Protein AF-A0A1B6BGF0-F1 (afdb_monomer)

Structure (mmCIF, N/CA/C/O backbone):
data_AF-A0A1B6BGF0-F1
#
_entry.id   AF-A0A1B6BGF0-F1
#
loop_
_atom_site.group_PDB
_atom_site.id
_atom_site.type_symbol
_atom_site.label_atom_id
_atom_site.label_alt_id
_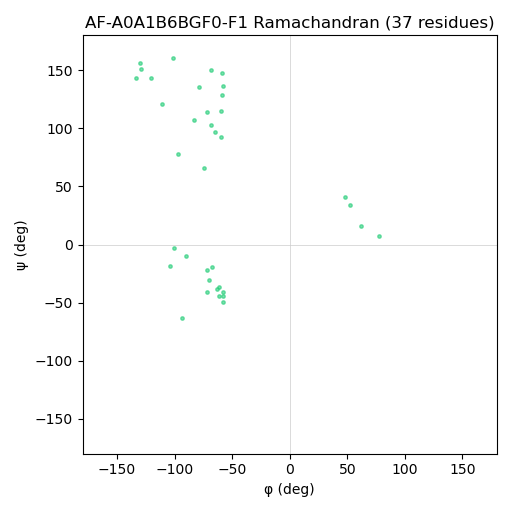atom_site.label_comp_id
_atom_site.label_asym_id
_atom_site.label_entity_id
_atom_site.label_seq_id
_atom_site.pdbx_PDB_ins_code
_atom_site.Cartn_x
_atom_site.Cartn_y
_atom_site.Cartn_z
_atom_site.occupancy
_atom_site.B_iso_or_equiv
_atom_site.auth_seq_id
_atom_site.auth_comp_id
_atom_site.auth_asym_id
_atom_site.auth_atom_id
_atom_site.pdbx_PDB_model_num
ATOM 1 N N . MET A 1 1 ? 16.855 7.431 -25.810 1.00 43.00 1 MET A N 1
ATOM 2 C CA . MET A 1 1 ? 15.822 8.021 -24.929 1.00 43.00 1 MET A CA 1
ATOM 3 C C . MET A 1 1 ? 15.892 7.303 -23.584 1.00 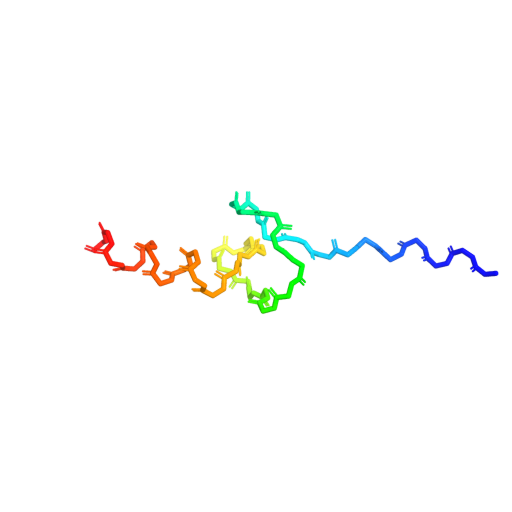43.00 1 MET A C 1
ATOM 5 O O . MET A 1 1 ? 15.563 6.129 -23.538 1.00 43.00 1 MET A O 1
ATOM 9 N N . LYS A 1 2 ? 16.408 7.926 -22.514 1.00 45.69 2 LYS A N 1
ATOM 10 C CA . LYS A 1 2 ? 16.325 7.355 -21.155 1.00 45.69 2 LYS A CA 1
ATOM 11 C C . LYS A 1 2 ? 15.130 8.003 -20.461 1.00 45.69 2 LYS A C 1
ATOM 13 O O . LYS A 1 2 ? 15.292 8.954 -19.706 1.00 45.69 2 LYS A O 1
ATOM 18 N N . THR A 1 3 ? 13.921 7.551 -20.784 1.00 47.97 3 THR A N 1
ATOM 19 C CA . THR A 1 3 ? 12.737 7.869 -19.978 1.00 47.97 3 THR A CA 1
ATOM 20 C C . THR A 1 3 ? 12.938 7.214 -18.619 1.00 47.97 3 THR A C 1
ATOM 22 O O . THR A 1 3 ? 12.740 6.014 -18.452 1.00 47.97 3 THR A O 1
ATOM 25 N N . ASN A 1 4 ? 13.425 8.002 -17.663 1.00 52.19 4 ASN A N 1
ATOM 26 C CA . ASN A 1 4 ? 13.580 7.632 -16.262 1.00 52.19 4 ASN A CA 1
ATOM 27 C C . ASN A 1 4 ? 12.178 7.636 -15.627 1.00 52.19 4 ASN A C 1
ATOM 29 O O . ASN A 1 4 ? 11.822 8.510 -14.839 1.00 52.19 4 ASN A O 1
ATOM 33 N N . SER A 1 5 ? 11.329 6.712 -16.075 1.00 57.59 5 SER A N 1
ATOM 34 C CA . SER A 1 5 ? 9.987 6.528 -15.543 1.00 57.59 5 SER A CA 1
ATOM 35 C C . SER A 1 5 ? 10.150 6.001 -14.125 1.00 57.59 5 SER A C 1
ATOM 37 O O . SER A 1 5 ? 10.494 4.836 -13.935 1.00 57.59 5 SER A O 1
ATOM 39 N N . LYS A 1 6 ? 9.969 6.864 -13.116 1.00 67.00 6 LYS A N 1
ATOM 40 C CA . LYS A 1 6 ? 9.823 6.436 -11.721 1.00 67.00 6 LYS A CA 1
ATOM 41 C C . LYS A 1 6 ? 8.605 5.517 -11.671 1.00 67.00 6 LYS A C 1
ATOM 43 O O . LYS A 1 6 ? 7.479 5.993 -11.582 1.00 67.00 6 LYS A O 1
ATOM 48 N N . VAL A 1 7 ? 8.836 4.214 -11.811 1.00 73.81 7 VAL A N 1
ATOM 49 C CA . VAL A 1 7 ? 7.795 3.197 -11.678 1.00 73.81 7 VAL A CA 1
ATOM 50 C C . VAL A 1 7 ? 7.252 3.348 -10.265 1.00 73.81 7 VAL A C 1
ATOM 52 O O . VAL A 1 7 ? 8.002 3.196 -9.297 1.00 73.81 7 VAL A O 1
ATOM 55 N N . ALA A 1 8 ? 5.985 3.744 -10.147 1.00 81.38 8 ALA A N 1
ATOM 56 C CA . ALA A 1 8 ? 5.315 3.757 -8.859 1.00 81.38 8 ALA A CA 1
ATOM 57 C C . ALA A 1 8 ? 5.368 2.332 -8.296 1.00 81.38 8 ALA A C 1
ATOM 59 O O . ALA A 1 8 ? 5.181 1.373 -9.040 1.00 81.38 8 ALA A O 1
ATOM 60 N N . VAL A 1 9 ? 5.677 2.199 -7.008 1.00 91.62 9 VAL A N 1
ATOM 61 C CA . VAL A 1 9 ? 5.716 0.909 -6.308 1.00 91.62 9 VAL A CA 1
ATOM 62 C C . VAL A 1 9 ? 4.901 1.004 -5.031 1.00 91.62 9 VAL A C 1
ATOM 64 O O . VAL A 1 9 ? 4.802 2.076 -4.428 1.00 91.62 9 VAL A O 1
ATOM 67 N N . CYS A 1 10 ? 4.332 -0.117 -4.604 1.00 92.69 10 CYS A N 1
ATOM 68 C CA . CYS A 1 10 ? 3.632 -0.223 -3.340 1.00 92.69 10 CYS A CA 1
ATOM 69 C C . CYS A 1 10 ? 4.588 0.131 -2.203 1.00 92.69 10 CYS A C 1
ATOM 71 O O . CYS A 1 10 ? 5.666 -0.449 -2.082 1.00 92.69 10 CYS A O 1
ATOM 73 N N . LYS A 1 11 ? 4.187 1.039 -1.315 1.00 90.06 11 LYS A N 1
ATOM 74 C CA . LYS A 1 11 ? 5.026 1.424 -0.174 1.00 90.06 11 LYS A CA 1
ATOM 75 C C . LYS A 1 11 ? 5.213 0.307 0.867 1.00 90.06 11 LYS A C 1
ATOM 77 O O . LYS A 1 11 ? 6.153 0.382 1.650 1.00 90.06 11 LYS A O 1
ATOM 82 N N . ILE A 1 12 ? 4.344 -0.706 0.867 1.00 90.31 12 ILE A N 1
ATOM 83 C CA . ILE A 1 12 ? 4.337 -1.803 1.847 1.00 90.31 12 ILE A CA 1
ATOM 84 C C . ILE A 1 12 ? 5.145 -2.998 1.332 1.00 90.31 12 ILE A C 1
ATOM 86 O O . ILE A 1 12 ? 6.179 -3.330 1.900 1.00 90.31 12 ILE A O 1
ATOM 90 N N . CYS A 1 13 ? 4.712 -3.613 0.229 1.00 91.06 13 CYS A N 1
ATOM 91 C CA . CYS A 1 13 ? 5.328 -4.828 -0.320 1.00 91.06 13 CYS A CA 1
ATOM 92 C C . CYS A 1 13 ? 6.272 -4.580 -1.511 1.00 91.06 13 CYS A C 1
ATOM 94 O O . CYS A 1 13 ? 6.879 -5.521 -2.008 1.00 91.06 13 CYS A O 1
ATOM 96 N N . LYS A 1 14 ? 6.412 -3.329 -1.984 1.00 90.12 14 LYS A N 1
ATOM 97 C CA . LYS A 1 14 ? 7.191 -2.948 -3.185 1.00 90.12 14 LYS A CA 1
ATOM 98 C C . LYS A 1 14 ? 6.710 -3.555 -4.508 1.00 90.12 14 LYS A C 1
ATOM 100 O O . LYS A 1 14 ? 7.431 -3.483 -5.504 1.00 90.12 14 LYS A O 1
ATOM 105 N N . GLU A 1 15 ? 5.491 -4.083 -4.543 1.00 89.62 15 GLU A N 1
ATOM 106 C CA . GLU A 1 15 ? 4.843 -4.522 -5.777 1.00 89.62 15 GLU A CA 1
ATOM 107 C C . GLU A 1 15 ? 4.705 -3.374 -6.782 1.00 89.62 15 GLU A C 1
ATOM 109 O O . GLU A 1 15 ? 4.582 -2.212 -6.392 1.00 89.62 15 GLU A O 1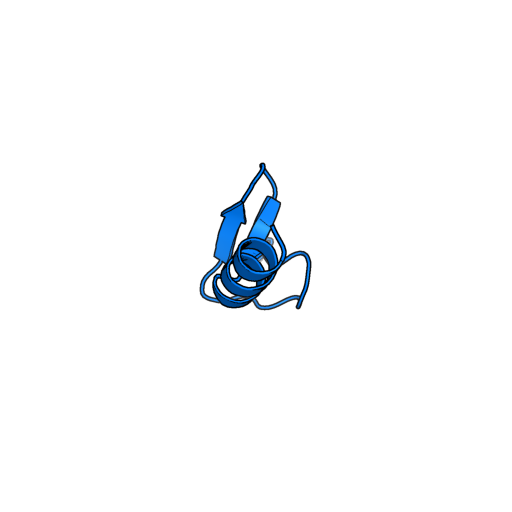
ATOM 114 N N . LYS A 1 16 ? 4.783 -3.681 -8.076 1.00 89.25 16 LYS A N 1
ATOM 115 C CA . LYS A 1 16 ? 4.741 -2.685 -9.163 1.00 89.25 16 LYS A CA 1
ATOM 116 C C . LYS A 1 16 ? 3.390 -2.655 -9.875 1.00 89.25 16 LYS A C 1
ATOM 118 O O . LYS A 1 16 ? 3.058 -1.664 -10.518 1.00 89.25 16 LYS A O 1
ATOM 123 N N . ASP A 1 17 ? 2.618 -3.720 -9.719 1.00 84.44 17 ASP A N 1
ATOM 124 C CA . ASP A 1 17 ? 1.333 -3.937 -10.361 1.00 84.44 17 ASP A CA 1
ATOM 125 C C . ASP A 1 17 ? 0.184 -3.633 -9.391 1.00 84.44 17 ASP A C 1
ATOM 127 O O . ASP A 1 17 ? 0.362 -3.581 -8.174 1.00 84.44 17 ASP A O 1
ATOM 131 N N . ASN A 1 18 ? -1.015 -3.392 -9.928 1.00 86.94 18 ASN A N 1
ATOM 132 C CA . ASN A 1 18 ? -2.240 -3.192 -9.136 1.00 86.94 18 ASN A CA 1
ATOM 133 C C . ASN A 1 18 ? -2.140 -2.120 -8.030 1.00 86.94 18 ASN A C 1
ATOM 135 O O . ASN A 1 18 ? -2.769 -2.231 -6.972 1.00 86.94 18 ASN A O 1
ATOM 139 N N . LEU A 1 19 ? -1.363 -1.068 -8.282 1.00 91.38 19 LEU A N 1
ATOM 140 C CA . LEU A 1 19 ? -1.189 0.042 -7.355 1.00 91.38 19 LEU A CA 1
ATOM 141 C C . LEU A 1 19 ? -2.367 0.998 -7.418 1.00 91.38 19 LEU A C 1
ATOM 143 O O . LEU A 1 19 ? -2.800 1.411 -8.491 1.00 91.38 19 LEU A O 1
ATOM 147 N N . VAL A 1 20 ? -2.838 1.404 -6.247 1.00 91.50 20 VAL A N 1
ATOM 148 C CA . VAL A 1 20 ? -3.841 2.453 -6.098 1.00 91.50 20 VAL A CA 1
ATOM 149 C C . VAL A 1 20 ? -3.368 3.466 -5.061 1.00 91.50 20 VAL A C 1
ATOM 151 O O . VAL A 1 20 ? -2.540 3.168 -4.196 1.00 91.50 20 VAL A O 1
ATOM 154 N N . VAL A 1 21 ? -3.876 4.691 -5.148 1.00 90.88 21 VAL A N 1
ATOM 155 C CA . VAL A 1 21 ? -3.545 5.740 -4.182 1.00 90.88 21 VAL A CA 1
ATOM 156 C C . VAL A 1 21 ? -4.446 5.581 -2.958 1.00 90.88 21 VAL A C 1
ATOM 158 O O . VAL A 1 21 ? -5.633 5.889 -3.005 1.00 90.88 21 VAL A O 1
ATOM 161 N N . TYR A 1 22 ? -3.879 5.109 -1.851 1.00 89.06 22 TYR A N 1
ATOM 162 C CA . TYR A 1 22 ? -4.552 4.993 -0.559 1.00 89.06 22 TYR A CA 1
ATOM 163 C C . TYR A 1 22 ? -3.953 5.996 0.428 1.00 89.06 22 TYR A C 1
ATOM 165 O O . TYR A 1 22 ? -2.746 5.985 0.672 1.00 89.06 22 TYR A O 1
ATOM 173 N N . LYS A 1 23 ? -4.783 6.900 0.969 1.00 88.19 23 LYS A N 1
ATOM 174 C CA . LYS A 1 23 ? -4.356 7.996 1.867 1.00 88.19 23 LYS A CA 1
ATOM 175 C C . LYS A 1 23 ? -3.141 8.788 1.329 1.00 88.19 23 LYS A C 1
ATOM 177 O O . LYS A 1 23 ? -2.210 9.095 2.066 1.00 88.19 23 LYS A O 1
ATOM 182 N N . GLY A 1 24 ? -3.119 9.073 0.023 1.00 88.56 24 GLY A N 1
ATOM 183 C CA . GLY A 1 24 ? -2.033 9.819 -0.633 1.00 88.56 24 GLY A CA 1
ATOM 184 C C . GLY A 1 24 ? -0.753 9.018 -0.916 1.00 88.56 24 GLY A C 1
ATOM 185 O O . GLY A 1 24 ? 0.244 9.595 -1.339 1.00 88.56 24 GLY A O 1
ATOM 186 N N . THR A 1 25 ? -0.755 7.698 -0.706 1.00 90.44 25 THR A N 1
ATOM 187 C CA . THR A 1 25 ? 0.394 6.812 -0.958 1.00 90.44 25 THR A CA 1
ATOM 188 C C . THR A 1 25 ? 0.040 5.732 -1.982 1.00 90.44 25 THR A C 1
ATOM 190 O O . THR A 1 25 ? -1.067 5.204 -1.952 1.00 90.44 25 THR A O 1
ATOM 193 N N . HIS A 1 26 ? 0.978 5.358 -2.862 1.00 92.44 26 HIS A N 1
ATOM 194 C CA . HIS A 1 26 ? 0.813 4.207 -3.759 1.00 92.44 26 HIS A CA 1
ATOM 195 C C . HIS A 1 26 ? 0.916 2.901 -2.965 1.00 92.44 26 HIS A C 1
ATOM 197 O O . HIS A 1 26 ? 1.969 2.585 -2.404 1.00 92.44 26 HIS A O 1
ATOM 203 N N . ILE A 1 27 ? -0.183 2.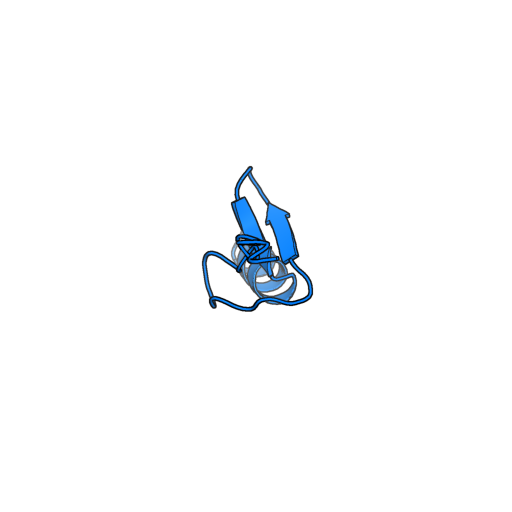154 -2.895 1.00 93.12 27 ILE A N 1
ATOM 204 C CA . ILE A 1 27 ? -0.289 0.896 -2.157 1.00 93.12 27 ILE A CA 1
ATOM 205 C C . ILE A 1 27 ? -0.971 -0.155 -3.044 1.00 93.12 27 ILE A C 1
ATOM 207 O O . ILE A 1 27 ? -1.865 0.163 -3.826 1.00 93.12 27 ILE A O 1
ATOM 211 N N . CYS A 1 28 ? -0.526 -1.406 -2.939 1.00 94.19 28 CYS A N 1
ATOM 212 C CA . CYS A 1 28 ? -1.099 -2.546 -3.646 1.00 94.19 28 CYS A CA 1
ATOM 213 C C . CYS A 1 28 ? -2.512 -2.877 -3.131 1.00 94.19 28 CYS A C 1
ATOM 215 O O . CYS A 1 28 ? -2.811 -2.662 -1.954 1.00 94.19 28 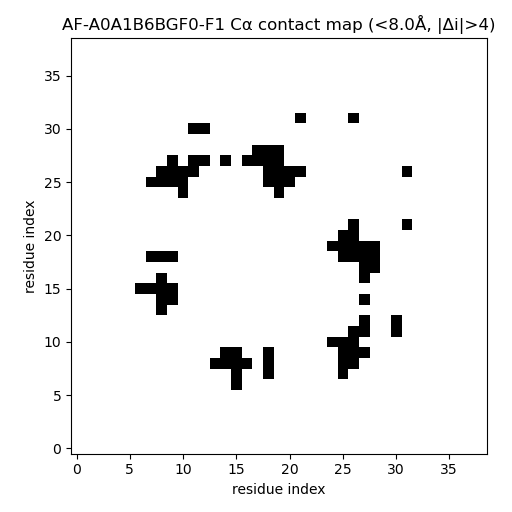CYS A O 1
ATOM 217 N N . LYS A 1 29 ? -3.392 -3.418 -3.984 1.00 91.81 29 LYS A N 1
ATOM 218 C CA . LYS A 1 29 ? -4.754 -3.810 -3.570 1.00 91.81 29 LYS A CA 1
ATO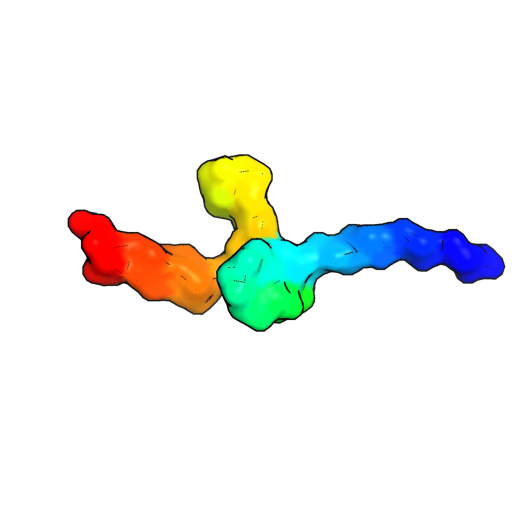M 219 C C . LYS A 1 29 ? -4.766 -4.827 -2.425 1.00 91.81 29 LYS A C 1
ATOM 221 O O . LYS A 1 29 ? -5.561 -4.657 -1.507 1.00 91.81 29 LYS A O 1
ATOM 226 N N . GLU A 1 30 ? -3.882 -5.823 -2.446 1.00 92.69 30 GLU A N 1
ATOM 227 C CA . GL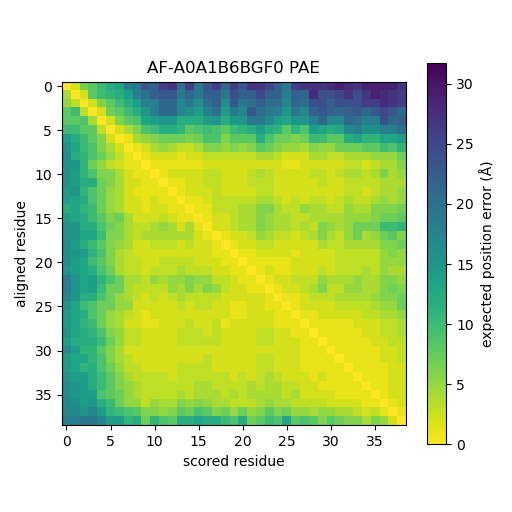U A 1 30 ? -3.780 -6.828 -1.372 1.00 92.69 30 GLU A CA 1
ATOM 228 C C . GLU A 1 30 ? -3.430 -6.185 -0.029 1.00 92.69 30 GLU A C 1
ATOM 230 O O . GLU A 1 30 ? -4.072 -6.423 0.987 1.00 92.69 30 GLU A O 1
ATOM 235 N N . CYS A 1 31 ? -2.473 -5.263 -0.048 1.00 92.88 31 CYS A N 1
ATOM 236 C CA . CYS A 1 31 ? -2.046 -4.504 1.114 1.00 92.88 31 CYS A CA 1
ATOM 237 C C . CYS A 1 31 ? -3.199 -3.661 1.684 1.00 92.88 31 CYS A C 1
ATOM 239 O O . CYS A 1 31 ? -3.317 -3.499 2.894 1.00 92.88 31 CYS A O 1
ATOM 241 N N . ILE A 1 32 ? -4.056 -3.107 0.819 1.00 92.44 32 ILE A N 1
ATOM 242 C CA . ILE A 1 32 ? -5.246 -2.355 1.239 1.00 92.44 32 ILE A CA 1
ATOM 243 C C . ILE A 1 32 ? -6.307 -3.282 1.815 1.00 92.44 32 ILE A C 1
ATOM 245 O O . ILE A 1 32 ? -6.931 -2.902 2.800 1.00 92.44 32 ILE A O 1
ATOM 249 N N . ALA A 1 33 ? -6.519 -4.459 1.221 1.00 92.44 33 ALA A N 1
ATOM 250 C CA . ALA A 1 33 ? -7.426 -5.462 1.769 1.00 92.44 33 ALA A CA 1
ATOM 251 C C . ALA A 1 33 ? -6.992 -5.841 3.191 1.00 92.44 33 ALA A C 1
ATOM 253 O O . ALA A 1 33 ? -7.777 -5.681 4.117 1.00 92.44 33 ALA A O 1
ATOM 254 N N . TYR A 1 34 ? -5.706 -6.147 3.380 1.00 91.75 34 TYR A N 1
ATOM 255 C CA . TYR A 1 34 ? -5.137 -6.447 4.692 1.00 91.75 34 TYR A CA 1
ATOM 256 C C . TYR A 1 34 ? -5.317 -5.303 5.705 1.00 91.75 34 TYR A C 1
ATOM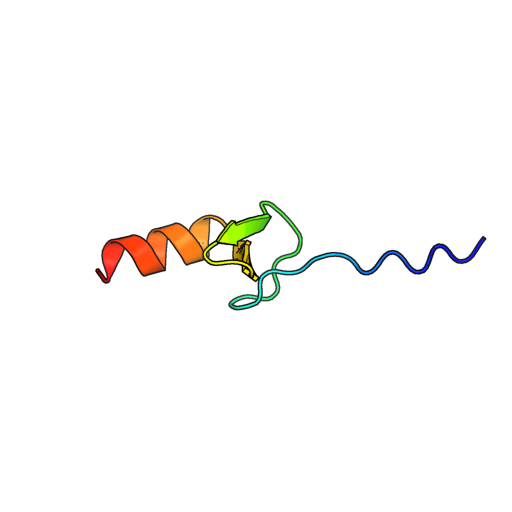 258 O O . TYR A 1 34 ? -5.721 -5.525 6.841 1.00 91.75 34 TYR A O 1
ATOM 266 N N . ILE A 1 35 ? -5.077 -4.046 5.303 1.00 90.00 35 ILE A N 1
ATOM 267 C CA . ILE A 1 35 ? -5.310 -2.882 6.181 1.00 90.00 35 ILE A CA 1
ATOM 268 C C . ILE A 1 35 ? -6.792 -2.741 6.547 1.00 90.00 35 ILE A C 1
ATOM 270 O O . ILE A 1 35 ? -7.102 -2.346 7.667 1.00 90.00 35 ILE A O 1
ATOM 274 N N . LYS A 1 36 ? -7.700 -3.011 5.603 1.00 88.88 36 LYS A N 1
ATOM 275 C CA . LYS A 1 36 ? -9.147 -2.931 5.833 1.00 88.88 36 LYS A CA 1
ATOM 276 C C . LYS A 1 36 ? -9.657 -4.037 6.750 1.00 88.88 36 LYS A C 1
ATOM 278 O O . LYS A 1 36 ? -10.625 -3.792 7.446 1.00 88.88 36 LYS A O 1
ATOM 283 N N . GLU A 1 37 ? -9.038 -5.214 6.749 1.00 91.94 37 GLU A N 1
ATOM 284 C CA . GLU A 1 37 ? -9.389 -6.297 7.678 1.00 91.94 37 GLU A CA 1
ATOM 285 C C . GLU A 1 37 ? -8.941 -6.013 9.121 1.00 91.94 37 GLU A C 1
ATOM 287 O O . GLU A 1 37 ? -9.493 -6.582 10.057 1.00 91.94 37 GLU A O 1
ATOM 292 N N . LEU A 1 38 ? -7.953 -5.132 9.311 1.00 84.56 38 LEU A N 1
ATOM 293 C CA . LE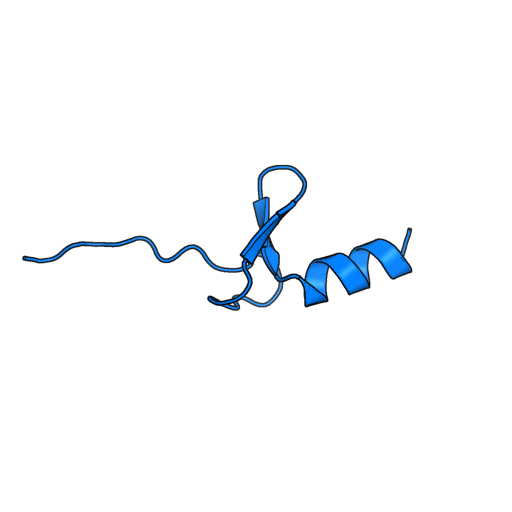U A 1 38 ? -7.407 -4.776 10.626 1.00 84.56 38 LEU A CA 1
ATOM 294 C C . LEU A 1 38 ? -8.100 -3.583 11.316 1.00 84.56 38 LEU A C 1
ATOM 296 O O . LEU A 1 38 ? -7.781 -3.311 12.474 1.00 84.56 38 LEU A O 1
ATOM 300 N N . ILE A 1 39 ? -8.974 -2.845 10.620 1.00 84.38 39 ILE A N 1
ATOM 301 C CA . ILE A 1 39 ? -9.724 -1.677 11.135 1.00 84.38 39 ILE A CA 1
ATOM 302 C C . ILE A 1 39 ? -11.181 -2.067 11.351 1.00 84.38 39 ILE A C 1
ATOM 304 O O . ILE A 1 39 ? -11.707 -1.723 12.431 1.00 84.38 39 ILE A O 1
#

Nearest PDB structures (foldseek):
  6t7i-assembly1_Sd  TM=8.343E-01  e=7.888E-02  Saccharomyces cerevisiae
  5dat-assembly2_D9  TM=8.134E-01  e=7.328E-02  Saccharomyces cerevisiae S288C
  6tmf-assembly1_Q  TM=8.102E-01  e=1.649E-01  Thermococcus celer Vu 13 = JCM 8558
  3j78-assembly1_29  TM=7.793E-01  e=1.141E-01  Saccharomyces cerevisiae
  7a09-assembly1_l  TM=6.673E-01  e=5.068E-02  Homo sapiens

Radius of gyration: 11.85 Å; Cα contacts (8 Å, |Δi|>4): 43; chains: 1; bounding box: 26×17×36 Å

Secondary structure (DSSP, 8-state):
----------TTT---SSEEEETTEEEEHHHHHHHHHT-

pLDDT: mean 83.8, std 14.31, range [43.0, 94.19]

Mean predicted aligned error: 6.4 Å

Foldseek 3Di:
DPPVPPQAAAPPPRHRPQWDQDPNHTHHPVRVVVVVVVD

Solvent-accessible surface area (backbone atoms only — not comparable to full-atom values): 2541 Å² total; per-residue (Å²): 134,86,80,81,70,80,73,66,43,13,76,81,82,58,45,70,61,71,61,42,76,53,96,90,37,48,30,29,58,68,60,49,52,56,53,60,74,74,108

Sequence (39 aa):
MKTNSKVAVCKICKEKDNLVVYKGTHICKECIAYIKELI